Protein AF-G2YDR6-F1 (afdb_monomer_lite)

Sequence (82 aa):
MSAFETKTKGDAWRRVPVTYILTQQDYSVPRPYQDLMLEKVKSEGVVLKTEDYETCYSVFITKEKEIVDAVVVAAGDERNLG

Secondary structure (DSSP, 8-state):
-GGG----S--GGGTS-EEEEEESS-SSS-HHHHHHHHHHHHHTT--EEEEEES--S-HHHH-HHHHHHHHHHHHT-GGGG-

Structure (mmCIF, N/CA/C/O backbone):
data_AF-G2YDR6-F1
#
_entry.id   AF-G2YDR6-F1
#
loop_
_atom_site.group_PDB
_atom_site.id
_atom_site.type_symbol
_atom_site.label_atom_id
_atom_site.label_alt_id
_atom_site.label_comp_id
_atom_site.label_asym_id
_atom_site.label_entity_id
_atom_site.label_seq_id
_atom_site.pdbx_PDB_ins_code
_atom_site.Cartn_x
_atom_site.Cartn_y
_atom_site.Cartn_z
_atom_site.occupancy
_atom_site.B_iso_or_equiv
_atom_site.auth_seq_id
_atom_site.auth_comp_id
_atom_site.auth_asym_id
_atom_site.auth_atom_id
_atom_site.pdbx_PDB_model_num
ATOM 1 N N . MET A 1 1 ? -9.977 -14.041 -15.557 1.00 51.53 1 MET A N 1
ATOM 2 C CA . MET A 1 1 ? -9.978 -13.568 -14.154 1.00 51.53 1 MET A CA 1
ATOM 3 C C . MET A 1 1 ? -9.307 -14.528 -13.160 1.00 51.53 1 MET A C 1
ATOM 5 O O . MET A 1 1 ? -9.163 -14.155 -12.015 1.00 51.5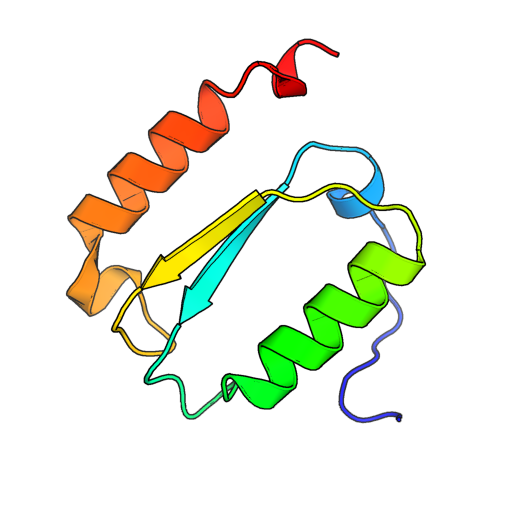3 1 MET A O 1
ATOM 9 N N . SER A 1 2 ? -8.781 -15.697 -13.564 1.00 57.62 2 SER A N 1
ATOM 10 C CA . SER A 1 2 ? -8.088 -16.618 -12.633 1.00 57.62 2 SER A CA 1
ATOM 11 C C . SER A 1 2 ? -6.649 -16.219 -12.253 1.00 57.62 2 SER A C 1
ATOM 13 O O . SER A 1 2 ? -6.102 -16.802 -11.327 1.00 57.62 2 SER A O 1
ATOM 15 N N . ALA A 1 3 ? -6.005 -15.286 -12.965 1.00 65.25 3 ALA A N 1
ATOM 16 C CA . ALA A 1 3 ? -4.584 -14.971 -12.753 1.00 65.25 3 ALA A CA 1
ATOM 17 C C . ALA A 1 3 ? -4.304 -14.125 -11.493 1.00 65.25 3 ALA A C 1
ATOM 19 O O . ALA A 1 3 ? -3.164 -14.067 -11.048 1.00 65.25 3 ALA A O 1
ATOM 20 N N . PHE A 1 4 ? -5.334 -13.494 -10.919 1.00 66.00 4 PHE A N 1
ATOM 21 C CA . PHE A 1 4 ? -5.216 -12.590 -9.764 1.00 66.00 4 PHE A CA 1
ATOM 22 C C . PHE A 1 4 ? -5.954 -13.103 -8.523 1.00 66.00 4 PHE A C 1
ATOM 24 O O . PHE A 1 4 ? -6.031 -12.412 -7.513 1.00 66.00 4 PHE A O 1
ATOM 31 N N . GLU A 1 5 ? -6.516 -14.310 -8.593 1.00 75.62 5 GLU A N 1
ATOM 32 C CA . GLU A 1 5 ? -7.386 -14.845 -7.555 1.00 75.62 5 GLU A CA 1
ATOM 33 C C . GLU A 1 5 ? -6.839 -16.172 -7.045 1.00 75.62 5 GLU A C 1
ATOM 35 O O . GLU A 1 5 ? -6.612 -17.118 -7.799 1.00 75.62 5 GLU A O 1
ATOM 40 N N . THR A 1 6 ? -6.661 -16.256 -5.732 1.00 82.94 6 THR A N 1
ATOM 41 C CA . THR A 1 6 ? -6.349 -17.504 -5.046 1.00 82.94 6 THR A CA 1
ATOM 42 C C . THR A 1 6 ? -7.237 -17.638 -3.819 1.00 82.94 6 THR A C 1
ATOM 44 O O . THR A 1 6 ? -7.551 -16.650 -3.152 1.00 82.94 6 THR A O 1
ATOM 47 N N . LYS A 1 7 ? -7.679 -18.862 -3.517 1.00 84.00 7 LYS A N 1
ATOM 48 C CA . LYS A 1 7 ? -8.494 -19.114 -2.323 1.00 84.00 7 LYS A CA 1
ATOM 49 C C . LYS A 1 7 ? -7.622 -18.945 -1.083 1.00 84.00 7 LYS A C 1
ATOM 51 O O . LYS A 1 7 ? -6.655 -19.683 -0.903 1.00 84.00 7 LYS A O 1
ATOM 56 N N . THR A 1 8 ? -7.996 -18.026 -0.202 1.00 84.56 8 THR A N 1
ATOM 57 C CA . THR A 1 8 ? -7.342 -17.847 1.097 1.00 84.56 8 THR A CA 1
ATOM 58 C C . THR A 1 8 ? -8.145 -18.541 2.199 1.00 84.56 8 THR A C 1
ATOM 60 O O . THR A 1 8 ? -9.356 -18.731 2.090 1.00 84.56 8 THR A O 1
ATOM 63 N N . LYS A 1 9 ? -7.469 -18.950 3.280 1.00 85.69 9 LYS A N 1
ATOM 64 C CA . LYS A 1 9 ? -8.124 -19.495 4.486 1.00 85.69 9 LYS A CA 1
ATOM 65 C C . LYS A 1 9 ? -8.528 -18.410 5.495 1.00 85.69 9 LYS A C 1
ATOM 67 O O . LYS A 1 9 ? -9.140 -18.728 6.507 1.00 85.69 9 LYS A O 1
ATOM 72 N N . GLY A 1 10 ? -8.178 -17.151 5.235 1.00 83.06 10 GLY A N 1
ATOM 73 C CA . GLY A 1 10 ? -8.454 -16.020 6.113 1.00 83.06 10 GLY A CA 1
ATOM 74 C C . GLY A 1 10 ? -8.440 -14.693 5.362 1.00 83.06 10 GLY A C 1
ATOM 75 O O . GLY A 1 10 ? -7.904 -14.592 4.254 1.00 83.06 10 GLY A O 1
ATOM 76 N N . ASP A 1 11 ? -9.051 -13.689 5.982 1.00 85.56 11 ASP A N 1
ATOM 77 C CA . ASP A 1 11 ? -9.344 -12.384 5.398 1.00 85.56 11 ASP A CA 1
ATOM 78 C C . ASP A 1 11 ? -9.077 -11.238 6.388 1.00 85.56 11 ASP A C 1
ATOM 80 O O . ASP A 1 11 ? -9.825 -10.268 6.441 1.00 85.56 11 ASP A O 1
ATOM 84 N N . ALA A 1 12 ? -8.004 -11.341 7.186 1.00 85.25 12 ALA A N 1
ATOM 85 C CA . ALA A 1 12 ? -7.676 -10.344 8.212 1.00 85.25 12 ALA A CA 1
ATOM 86 C C . ALA A 1 12 ? -7.642 -8.912 7.650 1.00 85.25 12 ALA A C 1
ATOM 88 O O . ALA A 1 12 ? -8.180 -8.003 8.272 1.00 85.25 12 ALA A O 1
ATOM 89 N N . TRP A 1 13 ? -7.121 -8.742 6.431 1.00 84.75 13 TRP A N 1
ATOM 90 C CA . TRP A 1 13 ? -7.074 -7.475 5.692 1.00 84.75 13 TRP A CA 1
ATOM 91 C C . TRP A 1 13 ? -8.447 -6.818 5.450 1.00 84.75 13 TRP A C 1
ATOM 93 O O . TRP A 1 13 ? -8.499 -5.638 5.126 1.00 84.75 13 TRP A O 1
ATOM 103 N N . ARG A 1 14 ? -9.558 -7.553 5.606 1.00 87.56 14 ARG A N 1
ATOM 104 C CA . ARG A 1 14 ? -10.926 -7.012 5.543 1.00 87.56 14 ARG A CA 1
ATOM 105 C C . ARG A 1 14 ? -11.427 -6.454 6.875 1.00 87.56 14 ARG A C 1
ATOM 107 O O . ARG A 1 14 ? -12.448 -5.779 6.896 1.00 87.56 14 ARG A O 1
ATOM 114 N N . ARG A 1 15 ? -10.769 -6.802 7.983 1.00 86.38 15 ARG A N 1
ATOM 115 C CA . ARG A 1 15 ? -11.229 -6.525 9.356 1.00 86.38 15 ARG A CA 1
ATOM 116 C C . ARG A 1 15 ? -10.290 -5.613 10.126 1.00 86.38 15 ARG A C 1
ATOM 118 O O . ARG A 1 15 ? -10.725 -4.987 11.081 1.00 86.38 15 ARG A O 1
ATOM 125 N N . VAL A 1 16 ? -9.021 -5.570 9.734 1.00 89.00 16 VAL A N 1
ATOM 126 C CA . VAL A 1 16 ? -8.029 -4.670 10.321 1.00 89.00 16 VAL A CA 1
ATOM 127 C C . VAL A 1 16 ? -7.752 -3.514 9.366 1.00 89.00 16 VAL A C 1
ATOM 129 O O . VAL A 1 16 ? -7.867 -3.692 8.150 1.00 89.00 16 VAL A O 1
ATOM 132 N N . PRO A 1 17 ? -7.364 -2.341 9.879 1.00 91.75 17 PRO A N 1
ATOM 133 C CA . PRO A 1 17 ? -6.906 -1.249 9.037 1.00 91.75 17 PRO A CA 1
ATOM 134 C C . PRO A 1 17 ? -5.705 -1.678 8.196 1.00 91.75 17 PRO A C 1
ATOM 136 O O . PRO A 1 17 ? -4.753 -2.271 8.698 1.00 91.75 17 PRO A O 1
ATOM 139 N N . VAL A 1 18 ? -5.744 -1.358 6.903 1.00 93.56 18 VAL A N 1
ATOM 140 C CA . VAL A 1 18 ? -4.657 -1.661 5.966 1.00 93.56 18 VAL A CA 1
ATOM 141 C C . VAL A 1 18 ? -4.126 -0.370 5.355 1.00 93.56 18 VAL A C 1
ATOM 143 O O . VAL A 1 18 ? -4.891 0.547 5.024 1.00 93.56 18 VAL A O 1
ATOM 146 N N . THR A 1 19 ? -2.806 -0.325 5.194 1.00 95.56 19 THR A N 1
ATOM 147 C CA . THR A 1 19 ? -2.097 0.612 4.321 1.00 95.56 19 THR A CA 1
ATOM 148 C C . THR A 1 19 ? -1.371 -0.213 3.261 1.00 95.56 19 THR A C 1
ATOM 150 O O . THR A 1 19 ? -0.574 -1.086 3.596 1.00 95.56 19 THR A O 1
ATOM 153 N N . TYR A 1 20 ? -1.698 0.011 1.990 1.00 95.50 20 TYR A N 1
ATOM 154 C CA . TYR A 1 20 ? -1.094 -0.670 0.848 1.00 95.50 20 TYR A CA 1
ATOM 155 C C . TYR A 1 20 ? -0.002 0.208 0.229 1.00 95.50 20 TYR A C 1
ATOM 157 O O . TYR A 1 20 ? -0.231 1.390 -0.030 1.00 95.50 20 TYR A O 1
ATOM 165 N N . ILE A 1 21 ? 1.160 -0.382 -0.040 1.00 96.81 21 ILE A N 1
ATOM 166 C CA . ILE A 1 21 ? 2.291 0.289 -0.687 1.00 96.81 21 ILE A CA 1
ATOM 167 C C . ILE A 1 21 ? 2.229 0.016 -2.192 1.00 96.81 21 ILE A C 1
ATOM 169 O O . ILE A 1 21 ? 2.402 -1.122 -2.621 1.00 96.81 21 ILE A O 1
ATOM 173 N N . LEU A 1 22 ? 1.973 1.060 -2.977 1.00 97.38 22 LEU A N 1
ATOM 174 C CA . LEU A 1 22 ? 2.034 1.048 -4.435 1.00 97.38 22 LEU A CA 1
ATOM 175 C C . LEU A 1 22 ? 3.472 1.287 -4.906 1.00 97.38 22 LEU A C 1
ATOM 177 O O . LEU A 1 22 ? 4.188 2.136 -4.369 1.00 97.38 22 LEU A O 1
ATOM 181 N N . THR A 1 23 ? 3.862 0.570 -5.955 1.00 97.44 23 THR A N 1
ATOM 182 C CA . THR A 1 23 ? 5.196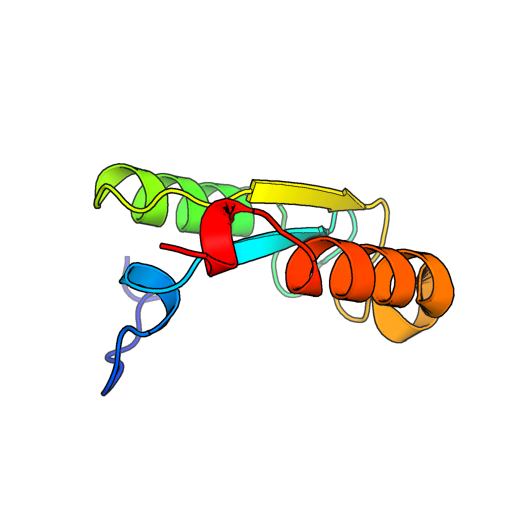 0.641 -6.566 1.00 97.44 23 THR A CA 1
ATOM 183 C C . THR A 1 23 ? 5.079 0.986 -8.050 1.00 97.44 23 THR A C 1
ATOM 185 O O . THR A 1 23 ? 4.349 0.342 -8.803 1.00 97.44 23 THR A O 1
ATOM 188 N N . GLN A 1 24 ? 5.778 2.029 -8.502 1.00 96.19 24 GLN A N 1
ATOM 189 C CA . GLN A 1 24 ? 5.636 2.521 -9.884 1.00 96.19 24 GLN A CA 1
ATOM 190 C C . GLN A 1 24 ? 6.507 1.775 -10.904 1.00 96.19 24 GLN A C 1
ATOM 192 O O . GLN A 1 24 ? 6.164 1.725 -12.083 1.00 96.19 24 GLN A O 1
ATOM 197 N N . GLN A 1 25 ? 7.627 1.194 -10.468 1.00 96.00 25 GLN A N 1
ATOM 198 C CA . GLN A 1 25 ? 8.639 0.559 -11.326 1.00 96.00 25 GLN A CA 1
ATOM 199 C C . GLN A 1 25 ? 8.707 -0.960 -11.096 1.00 96.00 25 GLN A C 1
ATOM 201 O O . GLN A 1 25 ? 9.746 -1.603 -11.266 1.00 96.00 25 GLN A O 1
ATOM 206 N N . ASP A 1 26 ? 7.598 -1.539 -10.649 1.00 94.88 26 ASP A N 1
ATOM 207 C CA . ASP A 1 26 ? 7.466 -2.960 -10.372 1.00 94.88 26 ASP A CA 1
ATOM 208 C C . ASP A 1 26 ? 7.030 -3.728 -11.621 1.00 94.88 26 ASP A C 1
ATOM 210 O O . ASP A 1 26 ? 5.898 -3.624 -12.087 1.00 94.88 26 ASP A O 1
ATOM 214 N N . TYR A 1 27 ? 7.950 -4.517 -12.169 1.00 92.38 27 TYR A N 1
ATOM 215 C CA . TYR A 1 27 ? 7.686 -5.369 -13.329 1.00 92.38 27 TYR A CA 1
ATOM 216 C C . TYR A 1 27 ? 7.156 -6.760 -12.954 1.00 92.38 27 TYR A C 1
ATOM 218 O O . TYR A 1 27 ? 6.699 -7.486 -13.836 1.00 92.38 27 TYR A O 1
ATOM 2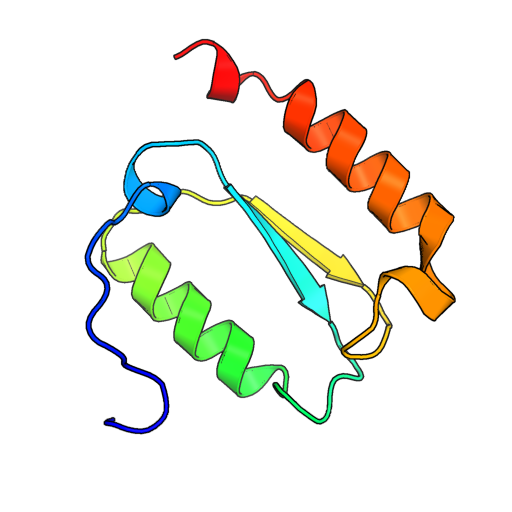26 N N . SER A 1 28 ? 7.194 -7.132 -11.672 1.00 92.31 28 SER A N 1
ATOM 227 C CA . SER A 1 28 ? 6.595 -8.373 -11.168 1.00 92.31 28 SER A CA 1
ATOM 228 C C . SER A 1 28 ? 5.090 -8.200 -10.977 1.00 92.31 28 SER A C 1
ATOM 230 O O . SER A 1 28 ? 4.312 -9.087 -11.327 1.00 92.31 28 SER A O 1
ATOM 232 N N . VAL A 1 29 ? 4.678 -7.039 -10.459 1.00 92.75 29 VAL A N 1
ATOM 233 C CA . VAL A 1 29 ? 3.277 -6.631 -10.319 1.00 92.75 29 VAL A CA 1
ATOM 234 C C . VAL A 1 29 ? 3.111 -5.208 -10.867 1.00 92.75 29 VAL A C 1
ATOM 236 O O . VAL A 1 29 ? 3.122 -4.243 -10.106 1.00 92.75 29 VAL A O 1
ATOM 239 N N . PRO A 1 30 ? 2.942 -5.047 -12.191 1.00 94.62 30 PRO A N 1
ATOM 240 C CA . PRO A 1 30 ? 2.755 -3.740 -12.816 1.00 94.62 30 PRO A CA 1
ATOM 241 C C . PRO A 1 30 ? 1.601 -2.934 -12.221 1.00 94.62 30 PRO A C 1
ATOM 243 O O . PRO A 1 30 ? 0.584 -3.497 -11.808 1.00 94.62 30 PRO A O 1
ATOM 246 N N . ARG A 1 31 ? 1.719 -1.602 -12.265 1.00 94.31 31 ARG A N 1
ATOM 247 C CA . ARG A 1 31 ? 0.719 -0.674 -11.714 1.00 94.31 31 ARG A CA 1
ATOM 248 C C . ARG A 1 31 ? -0.732 -0.987 -12.123 1.00 94.31 31 ARG A C 1
ATOM 250 O O . ARG A 1 31 ? -1.559 -1.085 -11.222 1.00 94.31 31 ARG A O 1
ATOM 257 N N . PRO A 1 32 ? -1.057 -1.277 -13.399 1.00 94.31 32 PRO A N 1
ATOM 258 C CA . PRO A 1 32 ? -2.426 -1.638 -13.769 1.00 94.31 32 PRO A CA 1
ATOM 259 C C . PRO A 1 32 ? -2.981 -2.849 -13.008 1.00 94.31 32 PRO A C 1
ATOM 261 O O . PRO A 1 32 ? -4.182 -2.943 -12.784 1.00 94.31 32 PRO A O 1
ATOM 264 N N . TYR A 1 33 ? -2.128 -3.792 -12.601 1.00 94.31 33 TYR A N 1
ATOM 265 C CA . TYR A 1 33 ? -2.558 -4.957 -11.829 1.00 94.31 33 TYR A CA 1
ATOM 266 C C . TYR A 1 33 ? -2.773 -4.608 -10.360 1.00 94.31 33 TYR A C 1
ATOM 268 O O . TYR A 1 33 ? -3.754 -5.065 -9.776 1.00 94.31 33 TYR A O 1
ATOM 276 N N . GLN A 1 34 ? -1.915 -3.760 -9.786 1.00 95.38 34 GLN A N 1
ATOM 277 C CA . GLN A 1 34 ? -2.130 -3.218 -8.442 1.00 95.38 34 GLN A CA 1
ATOM 278 C C . GLN A 1 34 ? -3.455 -2.444 -8.383 1.00 95.38 34 GLN A C 1
ATOM 280 O O . GLN A 1 34 ? -4.257 -2.667 -7.480 1.00 95.38 34 GLN A O 1
ATOM 285 N N . ASP A 1 35 ? -3.733 -1.609 -9.389 1.00 95.06 35 ASP A N 1
ATOM 286 C CA . ASP A 1 35 ? -4.977 -0.842 -9.481 1.00 95.06 35 ASP A CA 1
ATOM 287 C C . ASP A 1 35 ? -6.201 -1.768 -9.561 1.00 95.06 35 ASP A C 1
ATOM 289 O O . ASP A 1 35 ? -7.121 -1.624 -8.757 1.00 95.06 35 ASP A O 1
ATOM 293 N N . LEU A 1 36 ? -6.179 -2.788 -10.430 1.00 94.38 36 LEU A N 1
ATOM 294 C CA . LEU A 1 36 ? -7.255 -3.787 -10.523 1.00 94.38 36 LEU A CA 1
ATOM 295 C C . LEU A 1 36 ? -7.492 -4.527 -9.193 1.00 94.38 36 LEU A C 1
ATOM 297 O O . LEU A 1 36 ? -8.640 -4.759 -8.803 1.00 94.38 36 LEU A O 1
ATOM 301 N N . MET A 1 37 ? -6.423 -4.888 -8.474 1.00 92.44 37 MET A N 1
ATOM 302 C CA . MET A 1 37 ? -6.529 -5.513 -7.150 1.00 92.44 37 MET A CA 1
ATOM 303 C C . MET A 1 37 ? -7.186 -4.568 -6.136 1.00 92.44 37 MET A C 1
ATOM 305 O O . MET A 1 37 ? -8.083 -4.977 -5.397 1.00 92.44 37 MET A O 1
ATOM 309 N N . LEU A 1 38 ? -6.777 -3.298 -6.109 1.00 93.56 38 LEU A N 1
ATOM 310 C CA . LEU A 1 38 ? -7.309 -2.301 -5.180 1.00 93.56 38 LEU A CA 1
ATOM 311 C C . LEU A 1 38 ? -8.754 -1.911 -5.501 1.00 93.56 38 LEU A C 1
ATOM 313 O O . LEU A 1 38 ? -9.549 -1.735 -4.579 1.00 93.56 38 LEU A O 1
ATOM 317 N N . GLU A 1 39 ? -9.121 -1.796 -6.776 1.00 93.81 39 GLU A N 1
ATOM 318 C CA . GLU A 1 39 ? -10.504 -1.572 -7.210 1.00 93.81 39 GLU A CA 1
ATOM 319 C C . GLU A 1 39 ? -11.419 -2.691 -6.723 1.00 93.81 39 GLU A C 1
ATOM 321 O O . GLU A 1 39 ? -12.480 -2.430 -6.149 1.00 93.81 39 GLU A O 1
ATOM 326 N N . LYS A 1 40 ? -10.978 -3.944 -6.875 1.00 90.50 40 LYS A N 1
ATOM 327 C CA . LYS A 1 40 ? -11.715 -5.105 -6.384 1.00 90.50 40 LYS A CA 1
ATOM 328 C C . LYS A 1 40 ? -11.895 -5.050 -4.868 1.00 90.50 40 LYS A C 1
ATOM 330 O O . LYS A 1 40 ? -13.021 -5.175 -4.391 1.00 90.50 40 LYS A O 1
ATOM 335 N N . VAL A 1 41 ? -10.824 -4.797 -4.122 1.00 90.81 41 VAL A N 1
ATOM 336 C CA . VAL A 1 41 ? -10.864 -4.660 -2.659 1.00 90.81 41 VAL A CA 1
ATOM 337 C C . VAL A 1 41 ? -11.830 -3.550 -2.218 1.00 90.81 41 VAL A C 1
ATOM 339 O O . VAL A 1 41 ? -12.669 -3.771 -1.344 1.00 90.81 41 VAL A O 1
ATOM 342 N N . LYS A 1 42 ? -11.787 -2.385 -2.875 1.00 91.31 42 LYS A N 1
ATOM 343 C CA . LYS A 1 42 ? -12.712 -1.269 -2.615 1.00 91.31 42 LYS A CA 1
ATOM 344 C C . LYS A 1 42 ? -14.164 -1.639 -2.929 1.00 91.31 42 LYS A C 1
ATOM 346 O O . LYS A 1 42 ? -15.055 -1.296 -2.157 1.00 91.31 42 LYS A O 1
ATOM 351 N N . SER A 1 43 ? -14.412 -2.373 -4.019 1.00 92.50 43 SER A N 1
ATOM 352 C CA . SER A 1 43 ? -15.760 -2.836 -4.394 1.00 92.50 43 SER A CA 1
ATOM 353 C C . SER A 1 43 ? -16.388 -3.788 -3.367 1.00 92.50 43 SER A C 1
ATOM 355 O O . SER A 1 43 ? -17.606 -3.931 -3.317 1.00 92.50 43 SER A O 1
ATOM 357 N N . GLU A 1 44 ? -15.564 -4.412 -2.522 1.00 90.12 44 GLU A N 1
ATOM 358 C CA . GLU A 1 44 ? -15.989 -5.295 -1.432 1.00 90.12 44 GLU A CA 1
ATOM 359 C C . GLU A 1 44 ? -16.224 -4.543 -0.110 1.00 90.12 44 GLU A C 1
ATOM 361 O O . GLU A 1 44 ? -16.478 -5.167 0.918 1.00 90.12 44 GLU A O 1
ATOM 366 N N . GLY A 1 45 ? -16.158 -3.207 -0.129 1.00 90.56 45 GLY A N 1
ATOM 367 C CA . GLY A 1 45 ? -16.419 -2.348 1.028 1.00 90.56 45 GLY A CA 1
ATOM 368 C C . GLY A 1 45 ? -15.237 -2.198 1.985 1.00 90.56 45 GLY A C 1
ATOM 369 O O . GLY A 1 45 ? -15.397 -1.637 3.067 1.00 90.56 45 GLY A O 1
ATOM 370 N N . VAL A 1 46 ? -14.050 -2.681 1.611 1.00 90.50 46 VAL A N 1
ATOM 371 C CA . VAL A 1 46 ? -12.855 -2.584 2.453 1.00 90.50 46 VAL A CA 1
ATOM 372 C C . VAL A 1 46 ? -12.208 -1.214 2.290 1.00 90.50 46 VAL A C 1
ATOM 374 O O . VAL A 1 46 ? -11.884 -0.782 1.181 1.00 90.50 46 VAL A O 1
ATOM 377 N N . VAL A 1 47 ? -11.983 -0.541 3.419 1.00 86.50 47 VAL A N 1
ATOM 378 C CA . VAL A 1 47 ? -11.337 0.772 3.476 1.00 86.50 47 VAL A CA 1
ATOM 379 C C . VAL A 1 47 ? -9.851 0.596 3.779 1.00 86.50 47 VAL A C 1
ATOM 381 O O . VAL A 1 47 ? -9.466 0.200 4.878 1.00 86.50 47 VAL A O 1
ATOM 384 N N . LEU A 1 48 ? -9.005 0.937 2.809 1.00 92.19 48 LEU A N 1
ATOM 385 C CA . LEU A 1 48 ? -7.549 0.943 2.948 1.00 92.19 48 LEU A CA 1
ATOM 386 C C . LEU A 1 48 ? -6.976 2.320 2.618 1.00 92.19 48 LEU A C 1
ATOM 388 O O . LEU A 1 48 ? -7.558 3.074 1.836 1.00 92.19 48 LEU A O 1
ATOM 392 N N . LYS A 1 49 ? -5.816 2.625 3.198 1.00 95.38 49 LYS A N 1
ATOM 393 C CA . LYS A 1 49 ? -4.962 3.731 2.755 1.00 95.38 49 LYS A CA 1
ATOM 394 C C . LYS A 1 49 ? -3.989 3.212 1.703 1.00 95.38 49 LYS A C 1
ATOM 396 O O . LYS A 1 49 ? -3.639 2.033 1.707 1.00 95.38 49 LYS A O 1
ATOM 401 N N . THR A 1 50 ? -3.555 4.091 0.815 1.00 96.50 50 THR A N 1
ATOM 402 C CA . THR A 1 50 ? -2.519 3.794 -0.174 1.00 96.50 50 THR A CA 1
ATOM 403 C C . THR A 1 50 ? -1.405 4.811 -0.061 1.00 96.50 50 THR A C 1
ATOM 405 O O . THR A 1 50 ? -1.687 6.002 0.063 1.00 96.50 50 THR A O 1
ATOM 408 N N . GLU A 1 51 ? -0.170 4.353 -0.183 1.00 97.06 51 GLU A N 1
ATOM 409 C CA . GLU A 1 51 ? 1.004 5.206 -0.349 1.00 97.06 51 GLU A CA 1
ATOM 410 C C . GLU A 1 51 ? 1.724 4.806 -1.633 1.00 97.06 51 GLU A C 1
ATOM 412 O O . GLU A 1 51 ? 1.789 3.622 -1.949 1.00 97.06 51 GLU A O 1
ATOM 417 N N . ASP A 1 52 ? 2.212 5.780 -2.397 1.00 97.25 52 ASP A N 1
ATOM 418 C CA . ASP A 1 52 ? 2.689 5.577 -3.767 1.00 97.25 52 ASP A CA 1
ATOM 419 C C . ASP A 1 52 ? 4.157 5.975 -3.888 1.00 97.25 52 ASP A C 1
ATOM 421 O O . ASP A 1 52 ? 4.512 7.134 -3.665 1.00 97.25 52 ASP A O 1
ATOM 425 N N . TYR A 1 53 ? 5.004 5.001 -4.220 1.00 96.75 53 TYR A N 1
ATOM 426 C CA . TYR A 1 53 ? 6.450 5.162 -4.240 1.00 96.75 53 TYR A CA 1
ATOM 427 C C . TYR A 1 53 ? 7.034 4.858 -5.620 1.00 96.75 53 TYR A C 1
ATOM 429 O O . TYR A 1 53 ? 6.770 3.823 -6.242 1.00 96.75 53 TYR A O 1
ATOM 437 N N . GLU A 1 54 ? 7.926 5.739 -6.071 1.00 96.12 54 GLU A N 1
ATOM 438 C CA . GLU A 1 54 ? 8.765 5.502 -7.243 1.00 96.12 54 GLU A CA 1
ATOM 439 C C . GLU A 1 54 ? 9.877 4.497 -6.893 1.00 96.12 54 GLU A C 1
ATOM 441 O O . GLU A 1 54 ? 10.967 4.856 -6.443 1.00 96.12 54 GLU A O 1
ATOM 446 N N . THR A 1 55 ? 9.557 3.208 -7.009 1.00 95.50 55 THR A N 1
ATOM 447 C CA . THR A 1 55 ? 10.442 2.085 -6.669 1.00 95.50 55 THR A CA 1
ATOM 448 C C . THR A 1 55 ? 9.965 0.780 -7.325 1.00 95.50 55 THR A C 1
ATOM 450 O O . THR A 1 55 ? 8.883 0.729 -7.916 1.00 95.50 55 THR A O 1
ATOM 453 N N . CYS A 1 56 ? 10.784 -0.271 -7.241 1.00 93.81 56 CYS A N 1
ATOM 454 C CA . CYS A 1 56 ? 10.509 -1.614 -7.749 1.00 93.81 56 CYS A CA 1
ATOM 455 C C . CYS A 1 56 ? 9.861 -2.530 -6.688 1.00 93.81 56 CYS A C 1
ATOM 457 O O . CYS A 1 56 ? 9.601 -2.111 -5.562 1.00 93.81 56 CYS A O 1
ATOM 459 N N . TYR A 1 57 ? 9.637 -3.805 -7.039 1.00 92.94 57 TYR A N 1
ATOM 460 C CA . TYR A 1 57 ? 9.012 -4.831 -6.180 1.00 92.94 57 TYR A CA 1
ATOM 461 C C . TYR A 1 57 ? 9.648 -4.949 -4.781 1.00 92.94 57 TYR A C 1
ATOM 463 O O . TYR A 1 57 ? 8.969 -5.179 -3.782 1.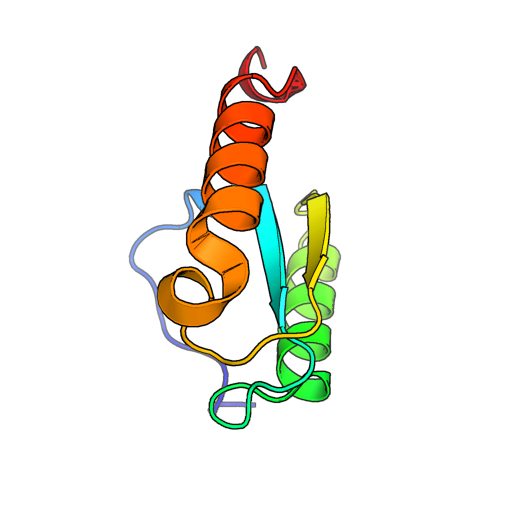00 92.94 57 TYR A O 1
ATOM 471 N N . SER A 1 58 ? 10.969 -4.776 -4.692 1.00 93.81 58 SER A N 1
ATOM 472 C CA . SER A 1 58 ? 11.728 -4.901 -3.444 1.00 93.81 58 SER A CA 1
ATOM 473 C C . SER A 1 58 ? 11.952 -3.534 -2.800 1.00 93.81 58 SER A C 1
ATOM 475 O O . SER A 1 58 ? 13.076 -3.030 -2.746 1.00 93.81 58 SER A O 1
ATOM 477 N N . VAL A 1 59 ? 10.869 -2.937 -2.299 1.00 92.69 59 VAL A N 1
ATOM 478 C CA . VAL A 1 59 ? 10.848 -1.581 -1.717 1.00 92.69 59 VAL A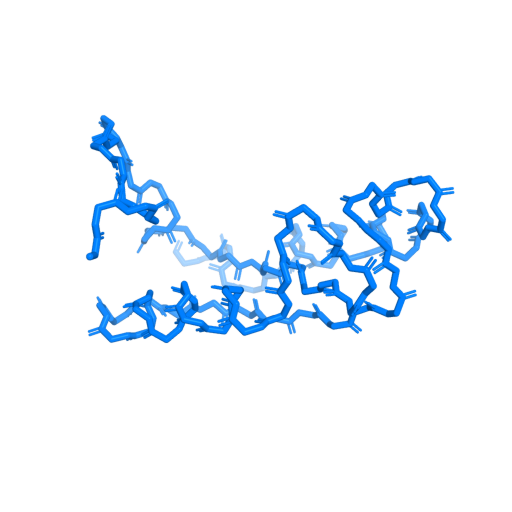 CA 1
ATOM 479 C C . VAL A 1 59 ? 11.901 -1.370 -0.624 1.00 92.69 59 VAL A C 1
ATOM 481 O O . VAL A 1 59 ? 12.558 -0.336 -0.576 1.00 92.69 59 VAL A O 1
ATOM 484 N N . PHE A 1 60 ? 12.153 -2.391 0.195 1.00 91.25 60 PHE A N 1
ATOM 485 C CA . PHE A 1 60 ? 13.128 -2.350 1.288 1.00 91.25 60 PHE A CA 1
ATOM 486 C C . PHE A 1 60 ? 14.586 -2.206 0.821 1.00 91.25 60 PHE A C 1
ATOM 488 O O . PHE A 1 60 ? 15.438 -1.880 1.632 1.00 91.25 60 PHE A O 1
ATOM 495 N N . ILE A 1 61 ? 14.897 -2.439 -0.460 1.00 92.38 61 ILE A N 1
ATOM 496 C CA . ILE A 1 61 ? 16.264 -2.295 -0.991 1.00 92.38 61 ILE A CA 1
ATOM 497 C C . ILE A 1 61 ? 16.568 -0.840 -1.362 1.00 92.38 61 ILE A C 1
ATOM 499 O O . ILE A 1 61 ? 17.696 -0.383 -1.215 1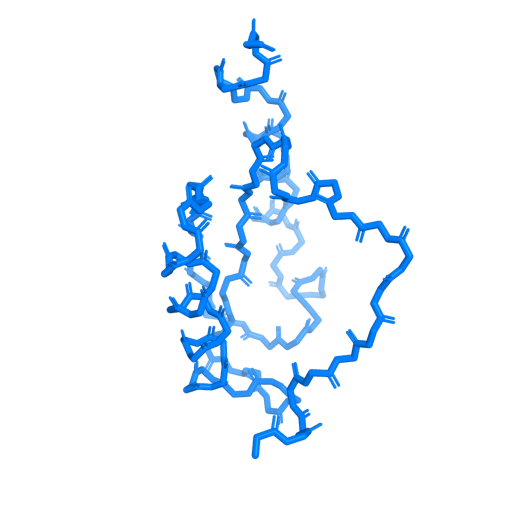.00 92.38 61 ILE A O 1
ATOM 503 N N . THR A 1 62 ? 15.579 -0.115 -1.886 1.00 93.75 62 THR A N 1
ATOM 504 C CA . THR A 1 62 ? 15.792 1.222 -2.477 1.00 93.75 62 THR A CA 1
ATOM 505 C C . THR A 1 62 ? 15.126 2.345 -1.685 1.00 93.75 62 THR A C 1
ATOM 507 O O . THR A 1 62 ? 15.460 3.510 -1.888 1.00 93.75 62 THR A O 1
ATOM 510 N N . LYS A 1 63 ? 14.190 1.993 -0.799 1.00 95.69 63 LYS A N 1
ATOM 511 C CA . LYS A 1 63 ? 13.334 2.892 -0.020 1.00 95.69 63 LYS A CA 1
ATOM 512 C C . LYS A 1 63 ? 13.231 2.450 1.441 1.00 95.69 63 LYS A C 1
ATOM 514 O O . LYS A 1 63 ? 12.188 2.606 2.062 1.00 95.69 63 LYS A O 1
ATOM 519 N N . GLU A 1 64 ? 14.289 1.843 1.991 1.00 96.19 64 GLU A N 1
ATOM 520 C CA . GLU A 1 64 ? 14.277 1.265 3.345 1.00 96.19 64 GLU A CA 1
ATOM 521 C C . GLU A 1 64 ? 13.734 2.251 4.384 1.00 96.19 64 GLU A C 1
ATOM 523 O O . GLU A 1 64 ? 12.789 1.932 5.103 1.00 96.19 64 GLU A O 1
ATOM 528 N N . LYS A 1 65 ? 14.290 3.468 4.418 1.00 97.12 65 LYS A N 1
ATOM 529 C CA . LYS A 1 65 ? 13.872 4.496 5.368 1.00 97.12 65 LYS A CA 1
ATOM 530 C C . LYS A 1 65 ? 12.403 4.866 5.184 1.00 97.12 65 LYS A C 1
ATOM 532 O O . LYS A 1 65 ? 11.669 4.897 6.166 1.00 97.12 65 LYS A O 1
ATOM 537 N N . GLU A 1 66 ? 11.981 5.145 3.955 1.00 97.25 66 GLU A N 1
ATOM 538 C CA . GLU A 1 66 ? 10.602 5.531 3.664 1.00 97.25 66 GLU A CA 1
ATOM 539 C C . GLU A 1 66 ? 9.610 4.432 4.067 1.00 97.25 66 GLU A C 1
ATOM 541 O O . GLU A 1 66 ? 8.573 4.721 4.655 1.00 97.25 66 GLU A O 1
ATOM 546 N N . ILE A 1 67 ? 9.957 3.166 3.831 1.00 96.50 67 ILE A N 1
ATOM 547 C CA . ILE A 1 67 ? 9.118 2.027 4.210 1.00 96.50 67 ILE A CA 1
ATOM 548 C C . ILE A 1 67 ? 9.082 1.830 5.727 1.00 96.50 67 ILE A C 1
ATOM 550 O O . ILE A 1 67 ? 8.017 1.544 6.272 1.00 96.50 67 ILE A O 1
ATOM 554 N N . VAL A 1 68 ? 10.203 2.012 6.431 1.00 97.19 68 VAL A N 1
ATOM 555 C CA . VAL A 1 68 ? 10.215 1.995 7.903 1.00 97.19 68 VAL A CA 1
ATOM 556 C C . VAL A 1 68 ? 9.316 3.100 8.456 1.00 97.19 68 VAL A C 1
ATOM 558 O O . VAL A 1 68 ? 8.488 2.830 9.326 1.00 97.19 68 VAL A O 1
ATOM 561 N N . ASP A 1 69 ? 9.428 4.317 7.926 1.00 97.50 69 ASP A N 1
ATOM 562 C CA . ASP A 1 69 ? 8.604 5.449 8.349 1.00 97.50 69 ASP A CA 1
ATOM 563 C C . ASP A 1 69 ? 7.108 5.169 8.083 1.00 97.50 69 ASP A C 1
ATOM 565 O O . ASP A 1 69 ? 6.281 5.355 8.979 1.00 97.50 69 ASP A O 1
ATOM 569 N N . ALA A 1 70 ? 6.759 4.628 6.909 1.00 96.44 70 ALA A N 1
ATOM 570 C CA . ALA A 1 70 ? 5.392 4.228 6.561 1.00 96.44 70 ALA A CA 1
ATOM 571 C C . ALA A 1 70 ? 4.824 3.168 7.521 1.00 96.44 70 ALA A C 1
ATOM 573 O O . ALA A 1 70 ? 3.674 3.259 7.958 1.00 96.44 70 ALA A O 1
ATOM 574 N N . VAL A 1 71 ? 5.634 2.176 7.910 1.00 96.06 71 VAL A N 1
ATOM 575 C CA . VAL A 1 71 ? 5.235 1.145 8.882 1.00 96.06 71 VAL A CA 1
ATOM 576 C C . VAL A 1 71 ? 5.000 1.748 10.266 1.00 96.06 71 VAL A C 1
ATOM 578 O O . VAL A 1 71 ? 4.008 1.409 10.913 1.00 96.06 71 VAL A O 1
ATOM 581 N N . VAL A 1 72 ? 5.867 2.656 10.724 1.00 97.62 72 VAL A N 1
ATOM 582 C CA . VAL A 1 72 ? 5.693 3.346 12.013 1.00 97.62 72 VAL A CA 1
ATOM 583 C C . VAL A 1 72 ? 4.405 4.173 12.015 1.00 97.62 72 VAL A C 1
ATOM 585 O O . VAL A 1 72 ? 3.640 4.112 12.979 1.00 97.62 72 VAL A O 1
ATOM 588 N N . VAL A 1 73 ? 4.120 4.890 10.924 1.00 96.50 73 VAL A N 1
ATOM 589 C CA . VAL A 1 73 ? 2.868 5.645 10.758 1.00 96.50 73 VAL A CA 1
ATOM 590 C C . VAL A 1 73 ? 1.656 4.714 10.774 1.00 96.50 73 VAL A C 1
ATOM 592 O O . VAL A 1 73 ? 0.695 4.980 11.492 1.00 96.50 73 VAL A O 1
ATOM 595 N N . ALA A 1 74 ? 1.699 3.602 10.038 1.00 95.38 74 ALA A N 1
ATOM 596 C CA . ALA A 1 74 ? 0.607 2.631 10.006 1.00 95.38 74 ALA A CA 1
ATOM 597 C C . ALA A 1 74 ? 0.361 1.970 11.376 1.00 95.38 74 ALA A C 1
ATOM 599 O O . ALA A 1 74 ? -0.786 1.710 11.739 1.00 95.38 74 ALA A O 1
ATOM 600 N N . ALA A 1 75 ? 1.415 1.731 12.163 1.00 94.94 75 ALA A N 1
ATOM 601 C CA . ALA A 1 75 ? 1.301 1.193 13.518 1.00 94.94 75 ALA A CA 1
ATOM 602 C C . ALA A 1 75 ? 0.631 2.184 14.489 1.00 94.94 75 ALA A C 1
ATOM 604 O O . ALA A 1 75 ? -0.131 1.772 15.363 1.00 94.94 75 ALA A O 1
ATOM 605 N N . GLY A 1 76 ? 0.880 3.484 14.314 1.00 95.44 76 GLY A N 1
ATOM 606 C CA . GLY A 1 76 ? 0.250 4.563 15.081 1.00 95.44 76 GLY A CA 1
ATOM 607 C C . GLY A 1 76 ? -1.097 5.045 14.532 1.00 95.44 76 GLY A C 1
ATOM 608 O O . GLY A 1 76 ? -1.620 6.042 15.026 1.00 95.44 76 GLY A O 1
ATOM 609 N N . ASP A 1 77 ? -1.646 4.396 13.502 1.00 94.12 77 ASP A N 1
ATOM 610 C CA . ASP A 1 77 ? -2.869 4.841 12.835 1.00 94.12 77 ASP A CA 1
ATOM 611 C C . ASP A 1 77 ? -4.081 4.775 13.779 1.00 94.12 77 ASP A C 1
ATOM 613 O O . ASP A 1 77 ? -4.342 3.753 14.411 1.00 94.12 77 ASP A O 1
ATOM 617 N N . GLU A 1 78 ? -4.860 5.855 13.846 1.00 93.62 78 GLU A N 1
ATOM 618 C CA . GLU A 1 78 ? -6.060 5.961 14.689 1.00 93.62 78 GLU A CA 1
ATOM 619 C C . GLU A 1 78 ? -7.100 4.868 14.408 1.00 93.62 78 GLU A C 1
ATOM 621 O O . GLU A 1 78 ? -7.843 4.472 15.305 1.00 93.62 78 GLU A O 1
ATOM 626 N N . ARG A 1 79 ? -7.118 4.323 13.183 1.00 91.38 79 ARG A N 1
ATOM 627 C CA . ARG A 1 79 ? -7.993 3.207 12.810 1.00 91.38 79 ARG A CA 1
ATOM 628 C C . ARG A 1 79 ? -7.709 1.947 13.640 1.00 91.38 79 ARG A C 1
ATOM 630 O O . ARG A 1 79 ? -8.580 1.090 13.730 1.00 91.38 79 ARG A O 1
ATOM 637 N N . ASN A 1 80 ? -6.525 1.832 14.248 1.00 90.38 80 ASN A N 1
ATOM 638 C CA . ASN A 1 80 ? -6.146 0.708 15.112 1.00 90.38 80 ASN A CA 1
ATOM 639 C C . ASN A 1 80 ? -6.832 0.745 16.491 1.00 90.38 80 ASN A C 1
ATOM 641 O O . ASN A 1 80 ? -6.701 -0.209 17.251 1.00 90.38 80 ASN A O 1
ATOM 645 N N . LEU A 1 81 ? -7.523 1.839 16.835 1.00 87.81 81 LEU A N 1
ATOM 646 C CA . LEU A 1 81 ? -8.226 2.007 18.114 1.00 87.81 81 LEU A CA 1
ATOM 647 C C . LEU A 1 81 ? -9.688 1.520 18.082 1.00 87.81 81 LEU A C 1
ATOM 649 O O . LEU A 1 81 ? -10.365 1.593 19.109 1.00 87.81 81 LEU A O 1
ATOM 653 N N . GLY A 1 82 ? -10.174 1.102 16.907 1.00 73.25 82 GLY A N 1
ATOM 654 C CA . GLY A 1 82 ? -11.541 0.624 16.673 1.00 73.25 82 GLY A CA 1
ATOM 655 C C . GLY A 1 82 ? -11.770 -0.844 17.007 1.00 73.25 82 GLY A C 1
ATOM 656 O O . GLY A 1 82 ? -10.792 -1.623 17.030 1.00 73.25 82 GLY A O 1
#

Radius of gyration: 13.71 Å; chains: 1; bounding box: 33×26×32 Å

pLDDT: mean 90.85, std 8.52, range [51.53, 97.62]

Organism: Botryotinia fuckeliana (strain T4) (NCBI:txid999810)

Foldseek 3Di:
DVPLDDDDPDDVQQVAEAEAEAEPAEPVQHPVNVVVVVVVCVVVVGDYHYDYDDHYPPCCVPPVVVVVVVVVCSVVDPSRVD

InterPro domains:
  IPR029058 Alpha/Beta hydrolase fold [G3DSA:3.40.50.1820] (1-75)